Protein AF-A0A832E4U2-F1 (afdb_monomer_lite)

Secondary structure (DSSP, 8-state):
-TT-S---SSSS---S-HHHHHHHHHHHHHHHHTSTT------S-SBPPPTT--TT-------SB-TTS-B-HHHHHHHHHHHTTHHHHHTTSS-HHHHHHHHHHHHHH-

Sequence (110 aa):
MDSGLPNSKGAGQPVQTQRERAYLAARFVLKVMELPYVVGYHWFQYSDQPAEGRFDGENSNFGLVNIRDEPWDLLTRVFARLNRWVEKVHVREAGAEELLREVSEIVEKG

pLDDT: mean 96.75, std 2.87, range [74.75, 98.69]

Foldseek 3Di:
DVLPAPQPDDDDDDDDDLLVVLLVVLVVLLVQLCDQPDPHDDQPDAEAAPSCADPVRGTDPRHCAYPVRHGSVLNVVSCVLCVVCSVCSNVVVDPSVVSSVVSNVSSVVD

Radius of gyration: 14.65 Å; chains: 1; bounding box: 32×22×40 Å

Structure (mmCIF, N/CA/C/O backbone):
data_AF-A0A832E4U2-F1
#
_entry.id   AF-A0A832E4U2-F1
#
loop_
_atom_site.group_PDB
_atom_site.id
_atom_site.type_symbol
_atom_site.label_atom_id
_atom_site.label_alt_id
_atom_site.label_comp_id
_atom_site.label_asym_id
_atom_site.label_entity_id
_atom_site.label_seq_id
_atom_site.pdbx_PDB_ins_code
_atom_site.Cartn_x
_atom_site.Cartn_y
_atom_site.Cartn_z
_atom_site.occupancy
_atom_site.B_iso_or_equiv
_atom_site.auth_seq_id
_atom_site.auth_comp_id
_atom_site.auth_asym_id
_atom_site.auth_atom_id
_atom_site.pdbx_PDB_model_num
ATOM 1 N N . MET A 1 1 ? 16.231 2.366 -5.392 1.00 92.06 1 MET A N 1
ATOM 2 C CA . MET A 1 1 ? 15.022 1.622 -4.991 1.00 92.06 1 MET A CA 1
ATOM 3 C C . MET A 1 1 ? 15.166 0.180 -5.433 1.00 92.06 1 MET A C 1
ATOM 5 O O . MET A 1 1 ? 15.704 -0.055 -6.510 1.00 92.06 1 MET A O 1
ATOM 9 N N . ASP A 1 2 ? 14.723 -0.767 -4.616 1.00 96.38 2 ASP A N 1
ATOM 10 C CA . ASP A 1 2 ? 14.857 -2.213 -4.862 1.00 96.38 2 ASP A CA 1
ATOM 11 C C . ASP A 1 2 ? 13.860 -2.789 -5.884 1.00 96.38 2 ASP A C 1
ATOM 13 O O . ASP A 1 2 ? 13.934 -3.967 -6.221 1.00 96.38 2 ASP A O 1
ATOM 17 N N . SER A 1 3 ? 12.964 -1.959 -6.426 1.00 96.12 3 SER A N 1
ATOM 18 C CA . SER A 1 3 ? 12.032 -2.355 -7.487 1.00 96.12 3 SER A CA 1
ATOM 19 C C . SER A 1 3 ? 12.699 -2.578 -8.846 1.00 96.12 3 SER A C 1
ATOM 21 O O . SER A 1 3 ? 12.108 -3.198 -9.724 1.00 96.12 3 SER A O 1
ATOM 23 N N . GLY A 1 4 ? 13.906 -2.036 -9.053 1.00 96.44 4 GLY A N 1
ATOM 24 C CA . GLY A 1 4 ? 14.586 -2.040 -10.353 1.00 96.44 4 GLY A CA 1
ATOM 25 C C . GLY A 1 4 ? 13.989 -1.076 -11.387 1.00 96.44 4 GLY A C 1
ATOM 26 O O . GLY A 1 4 ? 14.520 -0.974 -12.490 1.00 96.44 4 GLY A O 1
ATOM 27 N N . LEU A 1 5 ? 12.924 -0.342 -11.043 1.00 97.56 5 LEU A N 1
ATOM 28 C CA . LEU A 1 5 ? 12.309 0.659 -11.914 1.00 97.56 5 LEU A CA 1
ATOM 29 C C . LEU A 1 5 ? 12.929 2.050 -11.708 1.00 97.56 5 LEU A C 1
ATOM 31 O O . LEU A 1 5 ? 13.352 2.371 -10.590 1.00 97.56 5 LEU A O 1
ATOM 35 N N . PRO A 1 6 ? 12.938 2.918 -12.739 1.00 97.38 6 PRO A N 1
ATOM 36 C CA . PRO A 1 6 ? 13.492 4.262 -12.604 1.00 97.38 6 PRO A CA 1
ATOM 37 C C . PRO A 1 6 ? 12.715 5.133 -11.614 1.00 97.38 6 PRO A C 1
ATOM 39 O O . PRO A 1 6 ? 13.329 5.918 -10.896 1.00 97.38 6 PRO A O 1
ATOM 42 N N . ASN A 1 7 ? 11.380 4.988 -11.558 1.00 97.31 7 ASN A N 1
ATOM 43 C CA . ASN A 1 7 ? 10.496 5.785 -10.698 1.00 97.31 7 ASN A CA 1
ATOM 44 C C . ASN A 1 7 ? 10.720 7.304 -10.840 1.00 97.31 7 ASN A C 1
ATOM 46 O O . ASN A 1 7 ? 10.612 8.054 -9.872 1.00 97.31 7 ASN A O 1
ATOM 50 N N . SER A 1 8 ? 11.065 7.763 -12.045 1.00 96.62 8 SER A N 1
ATOM 51 C CA . SER A 1 8 ? 11.440 9.155 -12.307 1.00 96.62 8 SER A CA 1
ATOM 52 C C . SER A 1 8 ? 10.241 10.051 -12.614 1.00 96.62 8 SER A C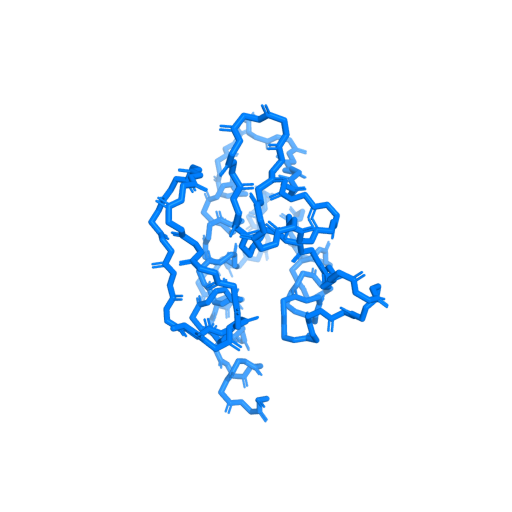 1
ATOM 54 O O . SER A 1 8 ? 10.353 11.272 -12.535 1.00 96.62 8 SER A O 1
ATOM 56 N N . LYS A 1 9 ? 9.105 9.461 -13.004 1.00 96.44 9 LYS A N 1
ATOM 57 C CA . LYS A 1 9 ? 7.868 10.177 -13.323 1.00 96.44 9 LYS A CA 1
ATOM 58 C C . LYS A 1 9 ? 6.660 9.368 -12.860 1.00 96.44 9 LYS A C 1
ATOM 60 O O . LYS A 1 9 ? 6.564 8.191 -13.191 1.00 96.44 9 LYS A O 1
ATOM 65 N N . GLY A 1 10 ? 5.760 10.014 -12.124 1.00 93.81 10 GLY A N 1
ATOM 66 C CA . GLY A 1 10 ? 4.550 9.411 -11.569 1.00 93.81 10 GLY A CA 1
ATOM 67 C C . GLY A 1 10 ? 3.996 10.215 -10.394 1.00 93.81 10 GLY A C 1
ATOM 68 O O . GLY A 1 10 ? 4.537 11.263 -10.033 1.00 93.81 10 GLY A O 1
ATOM 69 N N . ALA A 1 11 ? 2.915 9.721 -9.795 1.00 91.56 11 ALA A N 1
ATOM 70 C CA . ALA A 1 11 ? 2.316 10.312 -8.603 1.00 91.56 11 ALA A CA 1
ATOM 71 C C . ALA A 1 11 ? 3.051 9.917 -7.307 1.00 91.56 11 ALA A C 1
ATOM 73 O O . ALA A 1 11 ? 3.465 8.774 -7.125 1.00 91.56 11 ALA A O 1
ATOM 74 N N . GLY A 1 12 ? 3.122 10.849 -6.354 1.00 89.62 12 GLY A N 1
ATOM 75 C CA . GLY A 1 12 ? 3.661 10.592 -5.017 1.00 89.62 12 GLY A CA 1
ATOM 76 C C . GLY A 1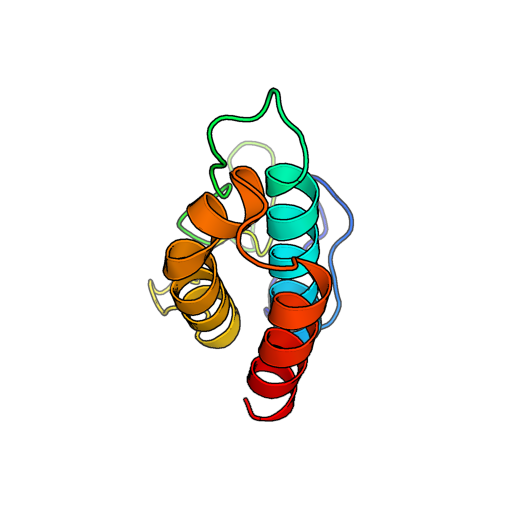 12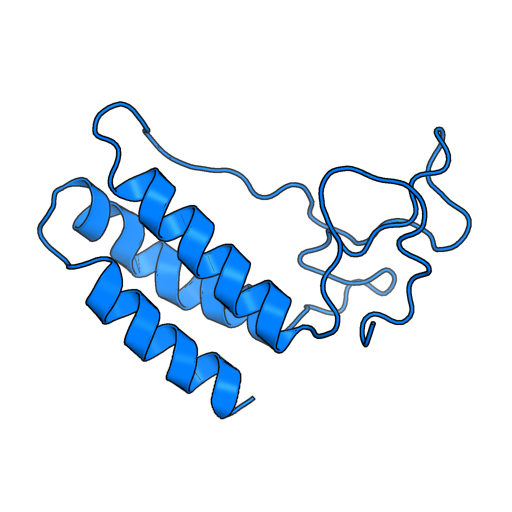 ? 5.190 10.572 -4.937 1.00 89.62 12 GLY A C 1
ATOM 77 O O . GLY A 1 12 ? 5.895 10.870 -5.897 1.00 89.62 12 GLY A O 1
ATOM 78 N N . GLN A 1 13 ? 5.696 10.270 -3.739 1.00 92.69 13 GLN A N 1
ATOM 79 C CA . GLN A 1 13 ? 7.128 10.143 -3.471 1.00 92.69 13 GLN A CA 1
ATOM 80 C C . GLN A 1 13 ? 7.508 8.662 -3.462 1.00 92.69 13 GLN A C 1
ATOM 82 O O . GLN A 1 13 ? 6.919 7.897 -2.691 1.00 92.69 13 GLN A O 1
ATOM 87 N N . PRO A 1 14 ? 8.463 8.236 -4.297 1.00 94.50 14 PRO A N 1
ATOM 88 C CA . PRO A 1 14 ? 8.881 6.850 -4.318 1.00 94.50 14 PRO A CA 1
ATOM 89 C C . PRO A 1 14 ? 9.777 6.521 -3.113 1.00 94.50 14 PRO A C 1
ATOM 91 O O . PRO A 1 14 ? 10.496 7.374 -2.591 1.00 94.50 14 PRO A O 1
ATOM 94 N N . VAL A 1 15 ? 9.737 5.263 -2.678 1.00 96.56 15 VAL A N 1
ATOM 95 C CA . VAL A 1 15 ? 10.408 4.770 -1.464 1.00 96.56 15 VAL A CA 1
ATOM 96 C C . VAL A 1 15 ? 11.519 3.788 -1.807 1.00 96.56 15 VAL A C 1
ATOM 98 O O . VAL A 1 15 ? 11.526 3.204 -2.892 1.00 96.56 15 VAL A O 1
ATOM 101 N N . GLN A 1 16 ? 12.496 3.614 -0.912 1.00 96.75 16 GLN A N 1
ATOM 102 C CA . GLN A 1 16 ? 13.721 2.897 -1.278 1.00 96.75 16 GLN A CA 1
ATOM 103 C C . GLN A 1 16 ? 13.553 1.382 -1.321 1.00 96.75 16 GLN A C 1
ATOM 105 O O . GLN A 1 16 ? 14.265 0.733 -2.092 1.00 96.75 16 GLN A O 1
ATOM 110 N N . THR A 1 17 ? 12.641 0.828 -0.519 1.00 97.56 17 THR A N 1
ATOM 111 C CA . THR A 1 17 ? 12.491 -0.625 -0.370 1.00 97.56 17 THR A CA 1
ATOM 112 C C . THR A 1 17 ? 11.042 -1.099 -0.474 1.00 97.56 17 THR A C 1
ATOM 114 O O . THR A 1 17 ? 10.120 -0.379 -0.083 1.00 97.56 17 THR A O 1
ATOM 117 N N . GLN A 1 18 ? 10.824 -2.344 -0.912 1.00 97.50 18 GLN A N 1
ATOM 118 C CA . GLN A 1 18 ? 9.511 -2.999 -0.880 1.00 97.50 18 GLN A CA 1
ATOM 119 C C . GLN A 1 18 ? 8.987 -3.150 0.550 1.00 97.50 18 GLN A C 1
ATOM 121 O O . GLN A 1 18 ? 7.777 -3.113 0.767 1.00 97.50 18 GLN A O 1
ATOM 126 N N . ARG A 1 19 ? 9.888 -3.260 1.535 1.00 97.75 19 ARG A N 1
ATOM 127 C CA . ARG A 1 19 ? 9.539 -3.242 2.960 1.00 97.75 19 ARG A CA 1
ATOM 128 C C . ARG A 1 19 ? 8.885 -1.926 3.359 1.00 97.75 19 ARG A C 1
ATOM 130 O O . ARG A 1 19 ? 7.768 -1.916 3.871 1.00 97.75 19 ARG A O 1
ATOM 137 N N . GLU A 1 20 ? 9.555 -0.814 3.065 1.00 97.62 20 GLU A N 1
ATOM 138 C CA . GLU A 1 20 ? 9.032 0.528 3.326 1.00 97.62 20 GLU A CA 1
ATOM 139 C C . GLU A 1 20 ? 7.714 0.764 2.573 1.00 97.62 20 GLU A C 1
ATOM 141 O O . GLU A 1 20 ? 6.744 1.250 3.155 1.00 97.62 20 GLU A O 1
ATOM 146 N N . ARG A 1 21 ? 7.638 0.326 1.310 1.00 97.94 21 ARG A N 1
ATOM 147 C CA . ARG A 1 21 ? 6.424 0.389 0.486 1.00 97.94 21 ARG A CA 1
ATOM 148 C C . ARG A 1 21 ? 5.250 -0.355 1.122 1.00 97.94 21 ARG A C 1
ATOM 150 O O . ARG A 1 21 ? 4.170 0.218 1.246 1.00 97.94 21 ARG A O 1
ATOM 157 N N . ALA A 1 22 ? 5.451 -1.603 1.540 1.00 98.25 22 ALA A N 1
ATOM 158 C CA . ALA A 1 22 ? 4.408 -2.422 2.153 1.00 98.25 22 ALA A CA 1
ATOM 159 C C . ALA A 1 22 ? 3.942 -1.836 3.497 1.00 98.25 22 ALA A C 1
ATOM 161 O O . ALA A 1 22 ? 2.739 -1.730 3.741 1.00 98.25 22 ALA A O 1
ATOM 162 N N . TYR A 1 23 ? 4.876 -1.380 4.337 1.00 98.44 23 TYR A N 1
ATOM 163 C CA . TYR A 1 23 ? 4.551 -0.738 5.611 1.00 98.44 23 TYR A CA 1
ATOM 164 C C . TYR A 1 23 ? 3.743 0.556 5.424 1.00 98.44 23 TYR A C 1
ATOM 166 O O . TYR A 1 23 ? 2.711 0.755 6.070 1.00 98.44 23 TYR A O 1
ATOM 174 N N . LEU A 1 24 ? 4.171 1.437 4.516 1.00 98.00 24 LEU A N 1
ATOM 175 C CA . LEU A 1 24 ? 3.480 2.704 4.269 1.00 98.00 24 LEU A CA 1
ATOM 176 C C . LEU A 1 24 ? 2.121 2.504 3.594 1.00 98.00 24 LEU A C 1
ATOM 178 O O . LEU A 1 24 ? 1.179 3.222 3.931 1.00 98.00 24 LEU A O 1
ATOM 182 N N . ALA A 1 25 ? 1.982 1.505 2.716 1.00 97.88 25 ALA A N 1
ATOM 183 C CA . ALA A 1 25 ? 0.687 1.114 2.165 1.00 97.88 25 ALA A CA 1
ATOM 184 C C . ALA A 1 25 ? -0.283 0.689 3.279 1.00 97.88 25 ALA A C 1
ATOM 186 O O . ALA A 1 25 ? -1.427 1.148 3.306 1.00 97.88 25 ALA A O 1
ATOM 187 N N . ALA A 1 26 ? 0.181 -0.108 4.249 1.00 98.31 26 ALA A N 1
ATOM 188 C CA . ALA A 1 26 ? -0.634 -0.490 5.398 1.00 98.31 26 ALA A CA 1
ATOM 189 C C . ALA A 1 26 ? -1.038 0.697 6.258 1.00 98.31 26 ALA A C 1
ATOM 191 O O . ALA A 1 26 ? -2.213 0.852 6.592 1.00 98.31 26 ALA A O 1
ATOM 192 N N . ARG A 1 27 ? -0.072 1.556 6.590 1.00 98.44 27 ARG A N 1
ATOM 193 C CA . ARG A 1 27 ? -0.321 2.760 7.378 1.00 98.44 27 ARG A CA 1
ATOM 194 C C . ARG A 1 27 ? -1.351 3.662 6.699 1.00 98.44 27 ARG A C 1
ATOM 196 O O . ARG A 1 27 ? -2.242 4.164 7.377 1.00 98.44 27 ARG A O 1
ATOM 203 N N . PHE A 1 28 ? -1.248 3.848 5.383 1.00 97.81 28 PHE A N 1
ATOM 204 C CA . PHE A 1 28 ? -2.213 4.626 4.612 1.00 97.81 28 PHE A CA 1
ATOM 205 C C . PHE A 1 28 ? -3.614 4.014 4.686 1.00 97.81 28 PHE A C 1
ATOM 207 O O . PHE A 1 28 ? -4.546 4.696 5.105 1.00 97.81 28 PHE A O 1
ATOM 214 N N . VAL A 1 29 ? -3.754 2.726 4.349 1.00 98.38 29 VAL A N 1
ATOM 215 C CA . VAL A 1 29 ? -5.046 2.024 4.397 1.00 98.38 29 VAL A CA 1
ATOM 216 C C . VAL A 1 29 ? -5.672 2.132 5.781 1.00 98.38 29 VAL A C 1
ATOM 218 O O . VAL A 1 29 ? -6.832 2.513 5.897 1.00 98.38 29 VAL A O 1
ATOM 221 N N . LEU A 1 30 ? -4.907 1.861 6.837 1.00 98.31 30 LEU A N 1
ATOM 222 C CA . LEU A 1 30 ? -5.426 1.882 8.200 1.00 98.31 30 LEU A CA 1
ATOM 223 C C . LEU A 1 30 ? -5.903 3.274 8.618 1.00 98.31 30 LEU A C 1
ATOM 225 O O . LEU A 1 30 ? -7.001 3.389 9.153 1.00 98.31 30 LEU A O 1
ATOM 229 N N . LYS A 1 31 ? -5.149 4.333 8.298 1.00 98.31 31 LYS A N 1
ATOM 230 C CA . LYS A 1 31 ? -5.570 5.718 8.569 1.00 98.31 31 LYS A CA 1
ATOM 231 C C . LYS A 1 31 ? -6.824 6.104 7.791 1.00 98.31 31 LYS A C 1
ATOM 233 O O . LYS A 1 31 ? -7.679 6.807 8.318 1.00 98.31 31 LYS A O 1
ATOM 238 N N . VAL A 1 32 ? -6.946 5.637 6.551 1.00 97.81 32 VAL A N 1
ATOM 239 C CA . VAL A 1 32 ? -8.126 5.878 5.716 1.00 97.81 32 VAL A CA 1
ATOM 240 C C . VAL A 1 32 ? -9.353 5.143 6.269 1.00 97.81 32 VAL A C 1
ATOM 242 O O . VAL A 1 32 ? -10.440 5.712 6.275 1.00 97.81 32 VAL A O 1
ATOM 245 N N . MET A 1 33 ? -9.192 3.927 6.797 1.00 98.00 33 MET A N 1
ATOM 246 C CA . MET A 1 33 ? -10.294 3.159 7.397 1.00 98.00 33 MET A CA 1
ATOM 247 C C . MET A 1 33 ? -10.771 3.713 8.744 1.00 98.00 33 MET A C 1
ATOM 249 O O . MET A 1 33 ? -11.922 3.491 9.102 1.00 98.00 33 MET A O 1
ATOM 253 N N . GLU A 1 34 ? -9.956 4.490 9.463 1.00 97.56 34 GLU A N 1
ATOM 254 C CA . GLU A 1 34 ? -10.387 5.202 10.681 1.00 97.56 34 GLU A CA 1
ATOM 255 C C . GLU A 1 34 ? -11.383 6.351 10.396 1.00 97.56 34 GLU A C 1
ATOM 257 O O . GLU A 1 34 ? -12.041 6.852 11.316 1.00 97.56 34 GLU A O 1
ATOM 262 N N . LEU A 1 35 ? -11.512 6.788 9.136 1.00 97.94 35 LEU A N 1
ATOM 263 C CA . LEU A 1 35 ? -12.389 7.892 8.746 1.00 97.94 35 LEU A CA 1
ATOM 264 C C . LEU A 1 35 ? -13.842 7.410 8.583 1.00 97.94 35 LEU A C 1
ATOM 266 O O . LEU A 1 35 ? -14.104 6.557 7.739 1.00 97.94 35 LEU A O 1
ATOM 270 N N . PRO A 1 36 ? -14.825 7.996 9.296 1.00 97.38 36 PRO A N 1
ATOM 271 C CA . PRO A 1 36 ? -16.202 7.485 9.336 1.00 97.38 36 PRO A CA 1
ATOM 272 C C . PRO A 1 36 ? -16.986 7.658 8.026 1.00 97.38 36 PRO A C 1
ATOM 274 O O . PRO A 1 36 ? -18.057 7.086 7.872 1.00 97.38 36 PRO A O 1
ATOM 277 N N . TYR A 1 37 ? -16.489 8.478 7.099 1.00 97.38 37 TYR A N 1
ATOM 278 C CA . TYR A 1 37 ? -17.121 8.742 5.803 1.00 97.38 37 TYR A CA 1
ATOM 279 C C . TYR A 1 37 ? -16.512 7.921 4.657 1.00 97.38 37 TYR A C 1
ATOM 281 O O . TYR A 1 37 ? -16.962 8.036 3.518 1.00 97.38 37 TYR A O 1
ATOM 289 N N . VAL A 1 38 ? -15.475 7.123 4.927 1.00 97.81 38 VAL A N 1
ATOM 290 C CA . VAL A 1 38 ? -14.842 6.267 3.923 1.00 97.81 38 VAL A CA 1
ATOM 291 C C . VAL A 1 38 ? -15.486 4.887 3.947 1.00 97.81 38 VAL A C 1
ATOM 293 O O . VAL A 1 38 ? -15.528 4.250 4.985 1.00 97.81 38 VAL A O 1
ATOM 296 N N . VAL A 1 39 ? -15.929 4.399 2.788 1.00 96.44 39 VAL A N 1
ATOM 297 C CA . VAL A 1 39 ? -16.580 3.079 2.654 1.00 96.44 39 VAL A CA 1
ATOM 298 C C . VAL A 1 39 ? -15.655 1.986 2.105 1.00 96.44 39 VAL A C 1
ATOM 300 O O . VAL A 1 39 ? -16.075 0.848 1.927 1.00 96.44 39 VAL A O 1
ATOM 303 N N . GLY A 1 40 ? -14.405 2.325 1.786 1.00 96.12 40 GLY A N 1
ATOM 304 C CA . GLY A 1 40 ? -13.430 1.400 1.214 1.00 96.12 40 GLY A CA 1
ATOM 305 C C . GLY A 1 40 ? -12.264 2.119 0.541 1.00 96.12 40 GLY A C 1
ATOM 306 O O . GLY A 1 40 ? -12.155 3.345 0.591 1.00 96.12 40 GLY A O 1
ATOM 307 N N . TYR A 1 41 ? -11.383 1.351 -0.095 1.00 97.56 41 TYR A N 1
ATOM 308 C CA . TYR A 1 41 ? -10.243 1.866 -0.851 1.00 97.56 41 TYR A CA 1
ATOM 309 C C . TYR A 1 41 ? -9.948 0.981 -2.063 1.00 97.56 41 TYR A C 1
ATOM 311 O O . TYR A 1 41 ? -10.246 -0.211 -2.069 1.00 97.56 41 TYR A O 1
ATOM 319 N N . HIS A 1 42 ? -9.302 1.566 -3.069 1.00 97.88 42 HIS A N 1
ATOM 320 C CA . HIS A 1 42 ? -8.688 0.834 -4.170 1.00 97.88 42 HIS A CA 1
ATOM 321 C C . HIS A 1 42 ? -7.200 1.150 -4.232 1.00 97.88 42 HIS A C 1
ATOM 323 O O . HIS A 1 42 ? -6.775 2.270 -3.950 1.00 97.88 42 HIS A O 1
ATOM 329 N N . TRP A 1 43 ? -6.418 0.152 -4.634 1.00 97.88 43 TRP A N 1
ATOM 330 C CA . TRP A 1 43 ? -5.007 0.320 -4.938 1.00 97.88 43 TRP A CA 1
ATOM 331 C C . TRP A 1 43 ? -4.837 0.585 -6.432 1.00 97.88 43 TRP A C 1
ATOM 333 O O . TRP A 1 43 ? -5.236 -0.231 -7.265 1.00 97.88 43 TRP A O 1
ATOM 343 N N . PHE A 1 44 ? -4.235 1.721 -6.771 1.00 97.00 44 PHE A N 1
ATOM 344 C CA . PHE A 1 44 ? -3.737 1.964 -8.116 1.00 97.00 44 PHE A CA 1
ATOM 345 C C . PHE A 1 44 ? -2.270 1.515 -8.155 1.00 97.00 44 PHE A C 1
ATOM 347 O O . PHE A 1 44 ? -1.437 2.099 -7.470 1.00 97.00 44 PHE A O 1
ATOM 354 N N . GLN A 1 45 ? -1.904 0.474 -8.897 1.00 96.94 45 GLN A N 1
ATOM 355 C CA . GLN A 1 45 ? -2.694 -0.308 -9.861 1.00 96.94 45 GLN A CA 1
ATOM 356 C C . GLN A 1 45 ? -2.263 -1.781 -9.835 1.00 96.94 45 GLN A C 1
ATOM 358 O O . GLN A 1 45 ? -1.439 -2.175 -9.012 1.00 96.94 45 GLN A O 1
ATOM 363 N N . TYR A 1 46 ? -2.833 -2.618 -10.708 1.00 98.44 46 TYR A N 1
ATOM 364 C CA . TYR A 1 46 ? -2.536 -4.054 -10.709 1.00 98.44 46 TYR A CA 1
ATOM 365 C C . TYR A 1 46 ? -1.066 -4.359 -11.040 1.00 98.44 46 TYR A C 1
ATOM 367 O O . TYR A 1 46 ? -0.391 -4.989 -10.233 1.00 98.44 46 TYR A O 1
ATOM 375 N N . SER A 1 47 ? -0.551 -3.866 -12.170 1.00 98.44 47 SER A N 1
ATOM 376 C CA . SER A 1 47 ? 0.826 -4.115 -12.623 1.00 98.44 47 SER A CA 1
ATOM 377 C C . SER A 1 47 ? 1.700 -2.872 -12.512 1.00 98.44 47 SER A C 1
ATOM 379 O O . SER A 1 47 ? 1.233 -1.738 -12.667 1.00 98.44 47 SER A O 1
ATOM 381 N N . ASP A 1 48 ? 2.993 -3.094 -12.303 1.00 98.44 48 ASP A N 1
ATOM 382 C CA . ASP A 1 48 ? 4.011 -2.073 -12.499 1.00 98.44 48 ASP A CA 1
ATOM 383 C C . ASP A 1 48 ? 3.950 -1.486 -13.909 1.00 98.44 48 ASP A C 1
ATOM 385 O O . ASP A 1 48 ? 3.494 -2.125 -14.864 1.00 98.44 48 ASP A O 1
ATOM 389 N N . GLN A 1 49 ? 4.404 -0.241 -14.020 1.00 97.81 49 GLN A N 1
ATOM 390 C CA . GLN A 1 49 ? 4.517 0.447 -15.297 1.00 97.81 49 GLN A CA 1
ATOM 391 C C . GLN A 1 49 ? 5.813 0.031 -16.020 1.00 97.81 49 GLN A C 1
ATOM 393 O O . GLN A 1 49 ? 6.775 -0.374 -15.360 1.00 97.81 49 GLN A O 1
ATOM 398 N N . PRO A 1 50 ? 5.872 0.147 -17.361 1.00 97.81 50 PRO A N 1
ATOM 399 C CA . PRO A 1 50 ? 7.106 -0.087 -18.110 1.00 97.81 50 PRO A CA 1
ATOM 400 C C . PRO A 1 50 ? 8.231 0.838 -17.635 1.00 97.81 50 PRO A C 1
ATOM 402 O O . PRO A 1 50 ? 7.985 2.004 -17.321 1.00 97.81 50 PRO A O 1
ATOM 405 N N . ALA A 1 51 ? 9.474 0.355 -17.637 1.00 97.69 51 ALA A N 1
ATOM 406 C CA . ALA A 1 51 ? 10.632 1.175 -17.269 1.00 97.69 51 ALA A CA 1
ATOM 407 C C . ALA A 1 51 ? 10.833 2.350 -18.248 1.00 97.69 51 ALA A C 1
ATOM 409 O O . ALA A 1 51 ? 11.256 3.438 -17.853 1.00 97.69 51 ALA A O 1
ATOM 410 N N . GLU A 1 52 ? 10.471 2.133 -19.512 1.00 97.88 52 GLU A N 1
ATOM 411 C CA . GLU A 1 52 ? 10.500 3.097 -20.613 1.00 97.88 52 GLU A CA 1
ATOM 412 C 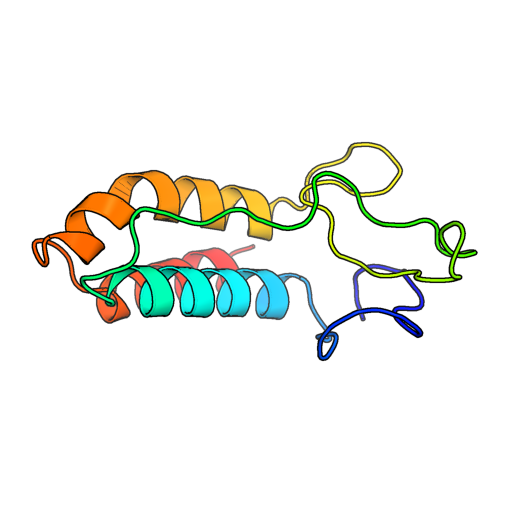C . GLU A 1 52 ? 9.362 4.127 -20.541 1.00 97.88 52 GLU A C 1
ATOM 414 O O . GLU A 1 52 ? 9.419 5.158 -21.209 1.00 97.88 52 GLU A O 1
ATOM 419 N N . GLY A 1 53 ? 8.350 3.870 -19.711 1.00 97.81 53 GLY A N 1
ATOM 420 C CA . GLY A 1 53 ? 7.206 4.744 -19.502 1.00 97.81 53 GLY A CA 1
ATOM 421 C C . GLY A 1 53 ? 5.908 4.271 -20.163 1.00 97.81 53 GLY A C 1
ATOM 422 O O . GLY A 1 53 ? 5.895 3.621 -21.208 1.00 97.81 53 GLY A O 1
ATOM 423 N N . ARG A 1 54 ? 4.777 4.631 -19.549 1.00 96.69 54 ARG A N 1
ATOM 424 C CA . ARG A 1 54 ? 3.428 4.565 -20.137 1.00 96.69 54 ARG A CA 1
ATOM 425 C C . ARG A 1 54 ? 3.266 5.640 -21.233 1.00 96.69 54 ARG A C 1
ATOM 427 O O . ARG A 1 54 ? 4.191 6.386 -21.527 1.00 96.69 54 ARG A O 1
ATOM 434 N N . PHE A 1 55 ? 2.076 5.768 -21.827 1.00 96.44 55 PHE A N 1
ATOM 435 C CA . PHE A 1 55 ? 1.759 6.780 -22.850 1.00 96.44 55 PHE A CA 1
ATOM 436 C C . PHE A 1 55 ? 2.077 8.237 -22.458 1.00 96.44 55 PHE A C 1
ATOM 438 O O . PHE A 1 55 ? 2.249 9.080 -23.332 1.00 96.44 55 PHE A O 1
ATOM 445 N N . ASP A 1 56 ? 2.146 8.549 -21.165 1.00 97.56 56 ASP A N 1
ATOM 446 C CA . ASP A 1 56 ? 2.527 9.857 -20.621 1.00 97.56 56 ASP A CA 1
ATOM 447 C C . ASP A 1 56 ? 3.931 9.862 -19.994 1.00 97.56 56 ASP A C 1
ATOM 449 O O . ASP A 1 56 ? 4.356 10.867 -19.422 1.00 97.56 56 ASP A O 1
ATOM 453 N N . GLY A 1 57 ? 4.677 8.766 -20.126 1.00 97.94 57 GLY A N 1
ATOM 454 C CA . GLY A 1 57 ? 6.039 8.596 -19.638 1.00 97.94 57 GLY A CA 1
ATOM 455 C C . GLY A 1 57 ? 6.164 8.190 -18.169 1.00 97.94 57 GLY A C 1
ATOM 456 O O . GLY A 1 57 ? 7.286 8.187 -17.669 1.00 97.94 57 GLY A O 1
ATOM 457 N N . GLU A 1 58 ? 5.074 7.886 -17.453 1.00 98.12 58 GLU A N 1
ATOM 458 C CA . GLU A 1 58 ? 5.193 7.359 -16.084 1.00 98.12 58 GLU A CA 1
ATOM 459 C C . GLU A 1 58 ? 5.822 5.958 -16.062 1.00 98.12 58 GLU A C 1
ATOM 461 O O . GLU A 1 58 ? 5.427 5.095 -16.847 1.00 98.12 58 GLU A O 1
ATOM 466 N N . ASN A 1 59 ? 6.783 5.740 -15.159 1.00 97.75 59 ASN A N 1
ATOM 467 C CA . ASN A 1 59 ? 7.618 4.534 -15.081 1.00 97.75 59 ASN A CA 1
ATOM 468 C C . ASN A 1 59 ? 7.807 4.032 -13.635 1.00 97.75 59 ASN A C 1
ATOM 470 O O . ASN A 1 59 ? 8.922 3.760 -13.172 1.00 97.75 59 ASN A O 1
ATOM 474 N N . SER A 1 60 ? 6.697 3.975 -12.899 1.00 98.12 60 SER A N 1
ATOM 475 C CA . SER A 1 60 ? 6.650 3.756 -11.455 1.00 98.12 60 SER A CA 1
ATOM 476 C C . SER A 1 60 ? 6.338 2.320 -11.020 1.00 98.12 60 SER A C 1
ATOM 478 O O . SER A 1 60 ? 5.582 1.579 -11.656 1.00 98.12 60 SER A O 1
ATOM 480 N N . ASN A 1 61 ? 6.864 1.975 -9.842 1.00 98.06 61 ASN A N 1
ATOM 481 C CA . ASN A 1 61 ? 6.589 0.755 -9.091 1.00 98.06 61 ASN A CA 1
ATOM 482 C C . ASN A 1 61 ? 5.253 0.848 -8.332 1.00 98.06 61 ASN A C 1
ATOM 484 O O . ASN A 1 61 ? 5.207 0.973 -7.105 1.00 98.06 61 ASN A O 1
ATOM 488 N N . PHE A 1 62 ? 4.146 0.846 -9.072 1.00 97.50 62 PHE A N 1
ATOM 489 C CA . PHE A 1 62 ? 2.793 0.932 -8.513 1.00 97.50 62 PHE A CA 1
ATOM 490 C C . PHE A 1 62 ? 2.054 -0.405 -8.461 1.00 97.50 62 PHE A C 1
ATOM 492 O O . PHE A 1 62 ? 1.013 -0.485 -7.820 1.00 97.50 62 PHE A O 1
ATOM 499 N N . GLY A 1 63 ? 2.574 -1.464 -9.072 1.00 98.06 63 GLY A N 1
ATOM 500 C CA . GLY A 1 63 ? 1.881 -2.740 -9.193 1.00 98.06 63 GLY A CA 1
ATOM 501 C C . GLY A 1 63 ? 1.742 -3.519 -7.890 1.00 98.06 63 GLY A C 1
ATOM 502 O O . GLY A 1 63 ? 2.627 -3.489 -7.036 1.00 98.06 63 GLY A O 1
ATOM 503 N N . LEU A 1 64 ? 0.664 -4.288 -7.767 1.00 98.56 64 LEU A N 1
ATOM 504 C CA . LEU A 1 64 ? 0.628 -5.478 -6.909 1.00 98.56 64 LEU A CA 1
ATOM 505 C C . LEU A 1 64 ? 1.532 -6.589 -7.465 1.00 98.56 64 LEU A C 1
ATOM 507 O O . LEU A 1 64 ? 2.090 -7.365 -6.690 1.00 98.56 64 LEU A O 1
ATOM 511 N N . VAL A 1 65 ? 1.704 -6.618 -8.789 1.00 98.69 65 VAL A N 1
ATOM 512 C CA . VAL A 1 65 ? 2.635 -7.484 -9.521 1.00 98.69 65 VAL A CA 1
ATOM 513 C C . VAL A 1 65 ? 3.650 -6.656 -10.310 1.00 98.69 65 VAL A C 1
ATOM 515 O O . VAL A 1 65 ? 3.397 -5.494 -10.642 1.00 98.69 65 VAL A O 1
ATOM 518 N N . ASN A 1 66 ? 4.801 -7.246 -10.621 1.00 98.19 66 ASN A N 1
ATOM 519 C CA . ASN A 1 66 ? 5.783 -6.642 -11.519 1.00 98.19 66 ASN A CA 1
ATOM 520 C C . ASN A 1 66 ? 5.429 -6.874 -13.005 1.00 98.19 66 ASN A C 1
ATOM 522 O O . ASN A 1 66 ? 4.433 -7.515 -13.330 1.00 98.19 66 ASN A O 1
ATOM 526 N N . ILE A 1 67 ? 6.272 -6.385 -13.925 1.00 96.38 67 ILE A N 1
ATOM 527 C CA . ILE A 1 67 ? 6.047 -6.491 -15.383 1.00 96.38 67 ILE A CA 1
ATOM 528 C C . ILE A 1 67 ? 6.001 -7.939 -15.915 1.00 96.38 67 ILE A C 1
ATOM 530 O O . ILE A 1 67 ? 5.569 -8.170 -17.042 1.00 96.38 67 ILE A O 1
ATOM 534 N N . ARG A 1 68 ? 6.458 -8.916 -15.122 1.00 97.25 68 ARG A N 1
ATOM 535 C CA . ARG A 1 68 ? 6.416 -10.353 -15.430 1.00 97.25 68 ARG A CA 1
ATOM 536 C C . ARG A 1 68 ? 5.221 -11.065 -14.785 1.00 97.25 68 ARG A C 1
ATOM 538 O O . ARG A 1 68 ? 5.194 -12.289 -14.801 1.00 97.25 68 ARG A O 1
ATOM 545 N N . ASP A 1 69 ? 4.264 -1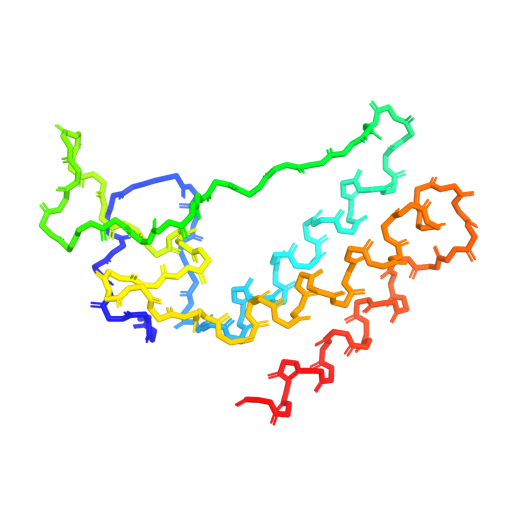0.318 -14.229 1.00 98.25 69 ASP A N 1
ATOM 546 C CA . ASP A 1 69 ? 3.112 -10.842 -13.478 1.00 98.25 69 ASP A CA 1
ATOM 547 C C . ASP A 1 69 ? 3.516 -11.596 -12.191 1.00 98.25 69 ASP A C 1
ATOM 549 O O . ASP A 1 69 ? 2.778 -12.424 -11.663 1.00 98.25 69 ASP A O 1
ATOM 553 N N . GLU A 1 70 ? 4.699 -11.297 -11.641 1.00 98.50 70 GLU A N 1
ATOM 554 C CA . GLU A 1 70 ? 5.148 -11.861 -10.365 1.00 98.50 70 GLU A CA 1
ATOM 555 C C . GLU A 1 70 ? 4.673 -10.963 -9.207 1.00 98.50 70 GLU A C 1
ATOM 557 O O . GLU A 1 70 ? 4.929 -9.752 -9.235 1.00 98.50 70 GLU A O 1
ATOM 562 N N . PRO A 1 71 ? 4.016 -11.506 -8.165 1.00 98.38 71 PRO A N 1
ATOM 563 C CA . PRO A 1 71 ? 3.564 -10.712 -7.028 1.00 98.38 71 PRO A CA 1
ATOM 564 C C . PRO A 1 71 ? 4.705 -10.053 -6.252 1.00 98.38 71 PRO A C 1
ATOM 566 O O . PRO A 1 71 ? 5.704 -10.690 -5.912 1.00 98.38 71 PRO A O 1
ATOM 569 N N . TRP A 1 72 ? 4.494 -8.802 -5.842 1.00 98.19 72 TRP A N 1
ATOM 570 C CA . TRP A 1 72 ? 5.271 -8.197 -4.765 1.00 98.19 72 TRP A CA 1
ATOM 571 C C . TRP A 1 72 ? 4.835 -8.831 -3.434 1.00 98.19 72 TRP A C 1
ATOM 573 O O . TRP A 1 72 ? 3.874 -8.390 -2.798 1.00 98.19 72 TRP A O 1
ATOM 583 N N . ASP A 1 73 ? 5.512 -9.916 -3.041 1.00 96.94 73 ASP A N 1
ATOM 584 C CA . ASP A 1 73 ? 5.109 -10.820 -1.948 1.00 96.94 73 ASP A CA 1
ATOM 585 C C . ASP A 1 73 ? 4.817 -10.083 -0.628 1.00 96.94 73 ASP A C 1
ATOM 587 O O . ASP A 1 73 ? 3.747 -10.261 -0.048 1.00 96.94 73 ASP A O 1
ATOM 591 N N . LEU A 1 74 ? 5.690 -9.163 -0.199 1.00 97.12 74 LEU A N 1
ATOM 592 C CA . LEU A 1 74 ? 5.455 -8.360 1.008 1.00 97.12 74 LEU A CA 1
ATOM 593 C C . LEU A 1 74 ? 4.176 -7.517 0.917 1.00 97.12 74 LEU A C 1
ATOM 595 O O . LEU A 1 74 ? 3.353 -7.539 1.832 1.00 97.12 74 LEU A O 1
ATOM 599 N N . LEU A 1 75 ? 3.985 -6.792 -0.189 1.00 98.38 75 LEU A N 1
ATOM 600 C CA . LEU A 1 75 ? 2.828 -5.916 -0.378 1.00 98.38 75 LEU A CA 1
ATOM 601 C C . LEU A 1 75 ? 1.521 -6.721 -0.397 1.00 98.38 75 LEU A C 1
ATOM 603 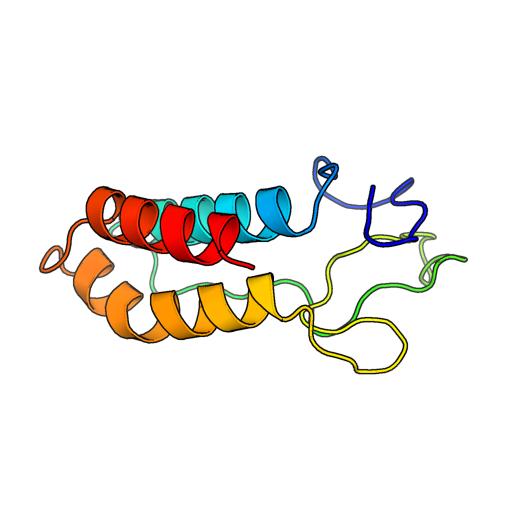O O . LEU A 1 75 ? 0.550 -6.362 0.269 1.00 98.38 75 LEU A O 1
ATOM 607 N N . THR A 1 76 ? 1.506 -7.839 -1.122 1.00 98.12 76 THR A N 1
ATOM 608 C CA . THR A 1 76 ? 0.321 -8.700 -1.239 1.00 98.12 76 THR A CA 1
ATOM 609 C C . THR A 1 76 ? -0.011 -9.419 0.071 1.00 98.12 76 THR A C 1
ATOM 611 O O . THR A 1 76 ? -1.185 -9.475 0.443 1.00 98.12 76 THR A O 1
ATOM 614 N N . ARG A 1 77 ? 0.986 -9.884 0.837 1.00 97.69 77 ARG A N 1
ATOM 615 C CA . ARG A 1 77 ? 0.781 -10.438 2.191 1.00 97.69 77 ARG A CA 1
ATOM 616 C C . ARG A 1 77 ? 0.220 -9.408 3.159 1.00 97.69 77 ARG A C 1
ATOM 618 O O . ARG A 1 77 ? -0.701 -9.721 3.915 1.00 97.69 77 ARG A O 1
ATOM 625 N N . VAL A 1 78 ? 0.746 -8.186 3.120 1.00 98.38 78 VAL A N 1
ATOM 626 C CA . VAL A 1 78 ? 0.243 -7.079 3.935 1.00 98.38 78 VAL A CA 1
ATOM 627 C C . VAL A 1 78 ? -1.213 -6.779 3.586 1.00 98.38 78 VAL A C 1
ATOM 629 O O . VAL A 1 78 ? -2.051 -6.786 4.485 1.00 98.38 78 VAL A O 1
ATOM 632 N N . PHE A 1 79 ? -1.571 -6.627 2.308 1.00 98.44 79 PHE A N 1
ATOM 633 C CA . PHE A 1 79 ? -2.978 -6.435 1.942 1.00 98.44 79 PHE A CA 1
ATOM 634 C C . PHE A 1 79 ? -3.861 -7.620 2.345 1.00 98.44 79 PHE A C 1
ATOM 636 O O . PHE A 1 79 ? -4.941 -7.406 2.887 1.00 98.44 79 PHE A O 1
ATOM 643 N N . ALA A 1 80 ? -3.404 -8.865 2.191 1.00 97.69 80 ALA A N 1
ATOM 644 C CA . ALA A 1 80 ? -4.154 -10.032 2.656 1.00 97.69 80 ALA A CA 1
ATOM 645 C C . ALA A 1 80 ? -4.396 -10.016 4.181 1.00 97.69 80 ALA A C 1
ATOM 647 O O . ALA A 1 80 ? -5.471 -10.418 4.636 1.00 97.69 80 ALA A O 1
ATOM 648 N N . ARG A 1 81 ? -3.429 -9.531 4.977 1.00 97.06 81 ARG A N 1
ATOM 649 C CA . ARG A 1 81 ? -3.576 -9.339 6.431 1.00 97.06 81 ARG A CA 1
ATOM 650 C C . ARG A 1 81 ? -4.575 -8.228 6.749 1.00 97.06 81 ARG A C 1
ATOM 652 O O . ARG A 1 81 ? -5.410 -8.434 7.631 1.00 97.06 81 ARG A O 1
ATOM 659 N N . LEU A 1 82 ? -4.489 -7.088 6.063 1.00 97.56 82 LEU A N 1
ATOM 660 C CA . LEU A 1 82 ? -5.335 -5.915 6.305 1.00 97.56 82 LEU A CA 1
ATOM 661 C C . LEU A 1 82 ? -6.781 -6.154 5.888 1.00 97.56 82 LEU A C 1
ATOM 663 O O . LEU A 1 82 ? -7.681 -5.905 6.683 1.00 97.56 82 LEU A O 1
ATOM 667 N N . ASN A 1 83 ? -7.010 -6.702 4.693 1.00 97.81 83 ASN A N 1
ATOM 668 C CA . ASN A 1 83 ? -8.346 -6.896 4.120 1.00 97.81 83 ASN A CA 1
ATOM 669 C C . ASN A 1 83 ? -9.275 -7.706 5.040 1.00 97.81 83 ASN A C 1
ATOM 671 O O . ASN A 1 83 ? -10.484 -7.522 5.013 1.00 97.81 83 ASN A O 1
ATOM 675 N N . ARG A 1 84 ? -8.722 -8.573 5.896 1.00 97.00 84 ARG A N 1
ATOM 676 C CA . ARG A 1 84 ? -9.487 -9.350 6.888 1.00 97.00 84 ARG A CA 1
ATOM 677 C C . ARG A 1 84 ? -9.991 -8.523 8.086 1.00 97.00 84 ARG A C 1
ATOM 679 O O . ARG A 1 84 ? -10.782 -9.036 8.870 1.00 97.00 84 ARG A O 1
ATOM 686 N N . TRP A 1 85 ? -9.489 -7.301 8.279 1.00 97.31 85 TRP A N 1
ATOM 687 C CA . TRP A 1 85 ? -9.688 -6.493 9.493 1.00 97.31 85 TRP A CA 1
ATOM 688 C C . TRP A 1 85 ? -10.089 -5.047 9.239 1.00 97.31 85 TRP A C 1
ATOM 690 O O . TRP A 1 85 ? -10.553 -4.400 10.171 1.00 97.31 85 TRP A O 1
ATOM 700 N N . VAL A 1 86 ? -9.940 -4.533 8.018 1.00 97.00 86 VAL A N 1
ATOM 701 C CA . VAL A 1 86 ? -10.276 -3.138 7.690 1.00 97.00 86 VAL A CA 1
ATOM 702 C C . VAL A 1 86 ? -11.715 -2.765 8.055 1.00 97.00 86 VAL A C 1
ATOM 704 O O . VAL A 1 86 ? -11.927 -1.672 8.568 1.00 97.00 86 VAL A O 1
ATOM 707 N N . GLU A 1 87 ? -12.679 -3.681 7.920 1.00 97.31 87 GLU A N 1
ATOM 708 C CA . GLU A 1 87 ? -14.059 -3.457 8.377 1.00 97.31 87 GLU A CA 1
ATOM 709 C C . GLU A 1 87 ? -14.138 -3.283 9.900 1.00 97.31 87 GLU A C 1
ATOM 711 O O . GLU A 1 87 ? -14.751 -2.333 10.378 1.00 97.31 87 GLU A O 1
ATOM 716 N N . LYS A 1 88 ? -13.450 -4.139 10.669 1.00 98.00 88 LYS A N 1
ATOM 717 C CA . LYS A 1 88 ? -13.383 -4.046 12.139 1.00 98.00 88 LYS A CA 1
ATOM 718 C C . LYS A 1 88 ? -12.688 -2.775 12.608 1.00 98.00 88 LYS A C 1
ATOM 720 O O . LYS A 1 88 ? -13.099 -2.191 13.604 1.00 98.00 88 LYS A O 1
ATOM 725 N N . VAL A 1 89 ? -11.648 -2.335 11.901 1.00 97.75 89 VAL A N 1
ATOM 726 C CA . VAL A 1 89 ? -11.009 -1.037 12.160 1.00 97.75 89 VAL A CA 1
ATOM 727 C C . VAL A 1 89 ? -12.007 0.092 11.911 1.00 97.75 89 VAL A C 1
ATOM 729 O O . VAL A 1 89 ? -12.152 0.977 12.752 1.00 97.75 89 VAL A O 1
ATOM 732 N N . HIS A 1 90 ? -12.753 0.024 10.807 1.00 98.31 90 HIS A N 1
ATOM 733 C CA . HIS A 1 90 ? -13.732 1.042 10.441 1.00 98.31 90 HIS A CA 1
ATOM 734 C C . HIS A 1 90 ? -14.881 1.166 11.454 1.00 98.31 90 HIS A C 1
ATOM 736 O O . HIS A 1 90 ? -15.223 2.273 11.872 1.00 98.31 90 HIS A O 1
ATOM 742 N N . VAL A 1 91 ? -15.419 0.039 11.935 1.00 97.62 91 VAL A N 1
ATOM 743 C CA . VAL A 1 91 ? -16.449 0.025 12.993 1.00 97.62 91 VAL A CA 1
ATOM 744 C C . VAL A 1 91 ? -15.880 0.173 14.412 1.00 97.62 91 VAL A C 1
ATOM 746 O O . VAL A 1 91 ? -16.636 0.146 15.380 1.00 97.62 91 VAL A O 1
ATOM 749 N N . ARG A 1 92 ? -14.563 0.390 14.548 1.00 96.12 92 ARG A N 1
ATOM 750 C CA . ARG A 1 92 ? -13.832 0.580 15.818 1.00 96.12 92 ARG A CA 1
ATOM 751 C C . ARG A 1 92 ? -13.864 -0.622 16.771 1.00 96.12 92 ARG A C 1
ATOM 753 O O . ARG A 1 92 ? -13.731 -0.460 17.980 1.00 96.12 92 ARG A O 1
ATOM 760 N N . GLU A 1 93 ? -13.985 -1.827 16.228 1.00 97.62 93 GLU A N 1
ATOM 761 C CA . GLU A 1 93 ? -13.833 -3.094 16.957 1.00 97.62 93 GLU A CA 1
ATOM 762 C C . GLU A 1 93 ? -12.375 -3.581 17.017 1.00 97.62 93 GLU A C 1
ATOM 764 O O . GLU A 1 93 ? -12.045 -4.451 17.820 1.00 97.62 93 GLU A O 1
ATOM 769 N N . ALA A 1 94 ? -11.495 -3.034 16.174 1.00 96.88 94 ALA A N 1
ATOM 770 C CA . ALA A 1 94 ? -10.061 -3.320 16.171 1.00 96.88 94 ALA A CA 1
ATOM 771 C C . ALA A 1 94 ? -9.237 -2.028 16.073 1.00 96.88 94 ALA A C 1
ATOM 773 O O . ALA A 1 94 ? -9.637 -1.071 15.410 1.00 96.88 94 ALA A O 1
ATOM 774 N N . GLY A 1 95 ? -8.066 -2.002 16.716 1.00 96.56 95 GLY A N 1
ATOM 775 C CA . GLY A 1 95 ? -7.169 -0.846 16.698 1.00 96.56 95 GLY A CA 1
ATOM 776 C C . GLY A 1 95 ? -6.249 -0.828 15.475 1.00 96.56 95 GLY A C 1
ATOM 777 O O . GLY A 1 95 ? -5.475 -1.760 15.264 1.00 96.56 95 GLY A O 1
ATOM 778 N N . ALA A 1 96 ? -6.262 0.268 14.709 1.00 97.12 96 ALA A N 1
ATOM 779 C CA . ALA A 1 96 ? -5.362 0.470 13.569 1.00 97.12 96 ALA A CA 1
ATOM 780 C C . ALA A 1 96 ? -3.875 0.367 13.958 1.00 97.12 96 ALA A C 1
ATOM 782 O O . ALA A 1 96 ? -3.097 -0.295 13.277 1.00 97.12 96 ALA A O 1
ATOM 783 N N . GLU A 1 97 ? -3.479 0.982 15.076 1.00 96.88 97 GLU A N 1
ATOM 784 C CA . GLU A 1 97 ? -2.085 0.979 15.544 1.00 96.88 97 GLU A CA 1
ATOM 785 C C . GLU A 1 97 ? -1.602 -0.413 15.977 1.00 96.88 97 GLU A C 1
ATOM 787 O O . GLU A 1 97 ? -0.433 -0.748 15.808 1.00 96.88 97 GLU A O 1
ATOM 792 N N . GLU A 1 98 ? -2.491 -1.247 16.521 1.00 95.88 98 GLU A N 1
ATOM 793 C CA . GLU A 1 98 ? -2.163 -2.632 16.869 1.00 95.88 98 GLU A CA 1
ATOM 794 C C . GLU A 1 98 ? -1.904 -3.462 15.614 1.00 95.88 98 GLU A C 1
ATOM 796 O O . GLU A 1 98 ? -0.864 -4.110 15.506 1.00 95.88 98 GLU A O 1
ATOM 801 N N . LEU A 1 99 ? -2.788 -3.349 14.623 1.00 96.94 99 LEU A N 1
ATOM 802 C CA . LEU A 1 99 ? -2.623 -4.042 13.353 1.00 96.94 99 LEU A CA 1
ATOM 803 C C . LEU A 1 99 ? -1.387 -3.552 12.583 1.00 96.94 99 LEU A C 1
ATOM 805 O O . LEU A 1 99 ? -0.718 -4.344 11.921 1.00 96.94 99 LEU A O 1
ATOM 809 N N . LEU A 1 100 ? -1.043 -2.265 12.692 1.00 97.62 100 LEU A N 1
ATOM 810 C CA . LEU A 1 100 ? 0.175 -1.722 12.095 1.00 97.62 100 LEU A CA 1
ATOM 811 C C . LEU A 1 100 ? 1.443 -2.284 12.758 1.00 97.62 100 LEU A C 1
ATOM 813 O O . LEU A 1 100 ? 2.416 -2.537 12.050 1.00 97.62 100 LEU A O 1
ATOM 817 N N . ARG A 1 101 ? 1.436 -2.534 14.078 1.00 96.62 101 ARG A N 1
ATOM 818 C CA . ARG A 1 101 ? 2.544 -3.231 14.760 1.00 96.62 101 ARG A CA 1
ATOM 819 C C . ARG A 1 101 ? 2.719 -4.657 14.244 1.00 96.62 101 ARG A C 1
ATOM 821 O O . ARG A 1 101 ? 3.843 -5.053 13.961 1.00 96.62 101 ARG A O 1
ATOM 828 N N . GLU A 1 102 ? 1.629 -5.398 14.052 1.00 94.62 102 GLU A N 1
ATOM 829 C CA . GLU A 1 102 ? 1.707 -6.734 13.447 1.00 94.62 102 GLU A CA 1
ATOM 830 C C . GLU A 1 102 ? 2.255 -6.694 12.013 1.00 94.62 102 GLU A C 1
ATOM 832 O O . GLU A 1 102 ? 3.031 -7.560 11.609 1.00 94.62 102 GLU A O 1
ATOM 837 N N . VAL A 1 103 ? 1.873 -5.680 11.228 1.00 96.25 103 VAL A N 1
ATOM 838 C CA . VAL A 1 103 ? 2.422 -5.480 9.881 1.00 96.25 103 VAL A CA 1
ATOM 839 C C . VAL A 1 103 ? 3.925 -5.219 9.927 1.00 96.25 103 VAL A C 1
ATOM 841 O O . VAL A 1 103 ? 4.636 -5.770 9.087 1.00 96.25 103 VAL A O 1
ATOM 844 N N . SER A 1 104 ? 4.427 -4.442 10.895 1.00 95.50 104 SER A N 1
ATOM 845 C CA . SER A 1 104 ? 5.874 -4.260 11.067 1.00 95.50 104 SER A CA 1
ATOM 846 C C . SER A 1 104 ? 6.591 -5.602 11.201 1.00 95.50 104 SER A C 1
ATOM 848 O O . SER A 1 104 ? 7.586 -5.823 10.520 1.00 95.50 104 SER A O 1
ATOM 850 N N . GLU A 1 105 ? 6.043 -6.545 11.973 1.00 93.94 105 GLU A N 1
ATOM 851 C CA . GLU A 1 105 ? 6.645 -7.876 12.106 1.00 93.94 105 GLU A CA 1
ATOM 852 C C . GLU A 1 105 ? 6.647 -8.675 10.793 1.00 93.94 105 GLU A C 1
ATOM 854 O O . GLU A 1 105 ? 7.602 -9.401 10.518 1.00 93.94 105 GLU A O 1
ATOM 859 N N . ILE A 1 106 ? 5.587 -8.567 9.981 1.00 92.81 106 ILE A N 1
ATOM 860 C CA . ILE A 1 106 ? 5.518 -9.211 8.655 1.00 92.81 106 ILE A CA 1
ATOM 861 C C . ILE A 1 106 ? 6.608 -8.642 7.742 1.00 92.81 106 ILE A C 1
ATOM 863 O O . ILE A 1 106 ? 7.288 -9.393 7.046 1.00 92.81 106 ILE A O 1
ATOM 867 N N . VAL A 1 107 ? 6.768 -7.319 7.757 1.00 93.75 107 VAL A N 1
ATOM 868 C CA . VAL A 1 107 ? 7.716 -6.588 6.913 1.00 93.75 107 VAL A CA 1
ATOM 869 C C . VAL A 1 107 ? 9.168 -6.812 7.349 1.00 93.75 107 VAL A C 1
ATOM 871 O O . VAL A 1 107 ? 10.053 -6.859 6.502 1.00 93.75 107 VAL A O 1
ATOM 874 N N . GLU A 1 108 ? 9.433 -6.967 8.646 1.00 92.12 108 GLU A N 1
ATOM 875 C CA . GLU A 1 108 ? 10.777 -7.235 9.176 1.00 92.12 108 GLU A CA 1
ATOM 876 C C . GLU A 1 108 ? 11.253 -8.668 8.904 1.00 92.12 108 GLU A C 1
ATOM 878 O O . GLU A 1 108 ? 12.448 -8.892 8.702 1.00 92.12 108 GLU A O 1
ATOM 883 N N . LYS A 1 109 ? 10.330 -9.640 8.901 1.00 85.56 109 LYS A N 1
ATOM 884 C CA . LYS A 1 109 ? 10.637 -11.070 8.722 1.00 85.56 109 LYS A CA 1
ATOM 885 C C . LYS A 1 109 ? 10.757 -11.505 7.255 1.00 85.56 109 LYS A C 1
ATOM 887 O O . LYS A 1 109 ? 11.280 -12.594 7.018 1.00 85.56 109 LYS A O 1
ATOM 892 N N . GLY A 1 110 ? 10.255 -10.717 6.300 1.00 74.75 110 GLY A N 1
ATOM 893 C CA . GLY A 1 110 ? 10.365 -10.980 4.854 1.00 74.75 110 GLY A CA 1
ATOM 894 C C . GLY A 1 110 ? 11.482 -10.186 4.193 1.00 74.75 110 GLY A C 1
ATOM 895 O O . GLY A 1 110 ? 12.201 -10.768 3.363 1.00 74.75 110 GLY A O 1
#